Protein AF-A0A960QM61-F1 (afdb_monomer)

Secondary structure (DSSP, 8-state):
--------HHHHHHHHHHHHHHT--HHHHHHHHHHHHHHHHHS--PPP----PPPP---S--SS-SS-HHHHHHHHH-TT--

Solvent-accessible surface area (backbone atoms only — not comparable to full-atom values): 5564 Å² total; per-residue (Å²): 138,90,83,88,80,91,69,57,74,68,57,50,51,51,52,54,50,53,26,63,77,68,74,48,59,66,71,56,54,52,52,53,52,49,51,53,51,50,52,64,69,68,48,76,81,74,73,83,80,76,87,73,83,83,84,77,91,80,76,77,82,88,61,95,48,81,88,44,63,68,61,39,46,44,68,72,67,35,97,79,75,124

Sequence (82 aa):
MRTTLSLDPDIASQIERLRKERHLPLKKVINDALREGLAHLSEPKKAPQHFRTREADLGTCRLNNLDDISDALAEAEGAAFR

Radius of gyration: 30.74 Å; Cα contacts (8 Å, |Δi|>4): 19; chains: 1; bounding box: 57×29×69 Å

Structure (mmCIF, N/CA/C/O backbone):
data_AF-A0A960QM61-F1
#
_entry.id   AF-A0A960QM61-F1
#
loop_
_atom_site.group_PDB
_atom_site.id
_atom_site.type_symbol
_atom_site.label_atom_id
_atom_site.label_alt_id
_atom_site.label_comp_id
_atom_site.label_asym_id
_atom_site.label_entity_id
_atom_site.label_seq_id
_atom_site.pdbx_PDB_ins_code
_atom_site.Cartn_x
_atom_site.Cartn_y
_atom_site.Cartn_z
_atom_site.occupancy
_atom_site.B_iso_or_equiv
_atom_site.auth_seq_id
_atom_site.auth_comp_id
_atom_site.auth_asym_id
_atom_site.auth_atom_id
_atom_site.pdbx_PDB_model_num
ATOM 1 N N . MET A 1 1 ? -18.132 -9.870 16.887 1.00 89.38 1 MET A N 1
ATOM 2 C CA . MET A 1 1 ? -17.136 -10.235 17.916 1.00 89.38 1 MET A CA 1
ATOM 3 C C . MET A 1 1 ? -16.622 -8.971 18.596 1.00 89.38 1 M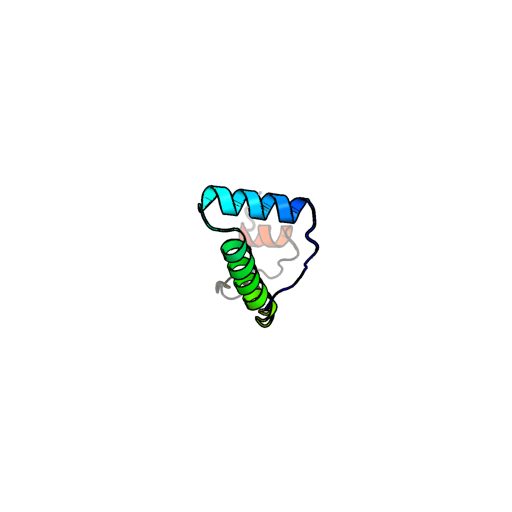ET A C 1
ATOM 5 O O . MET A 1 1 ? -16.586 -7.937 17.933 1.00 89.38 1 MET A O 1
ATOM 9 N N . ARG A 1 2 ? -16.286 -9.026 19.892 1.00 93.19 2 ARG A N 1
ATOM 10 C CA . ARG A 1 2 ? -15.615 -7.933 20.616 1.00 93.19 2 ARG A CA 1
ATOM 11 C C . ARG A 1 2 ? -14.139 -8.296 20.746 1.00 93.19 2 ARG A C 1
ATOM 13 O O . ARG A 1 2 ? -13.833 -9.364 21.259 1.00 93.19 2 ARG A O 1
ATOM 20 N N . THR A 1 3 ? -13.269 -7.407 20.289 1.00 94.19 3 THR A N 1
ATOM 21 C CA . THR A 1 3 ? -11.816 -7.600 20.280 1.00 94.19 3 THR A CA 1
ATOM 22 C C . THR A 1 3 ? -1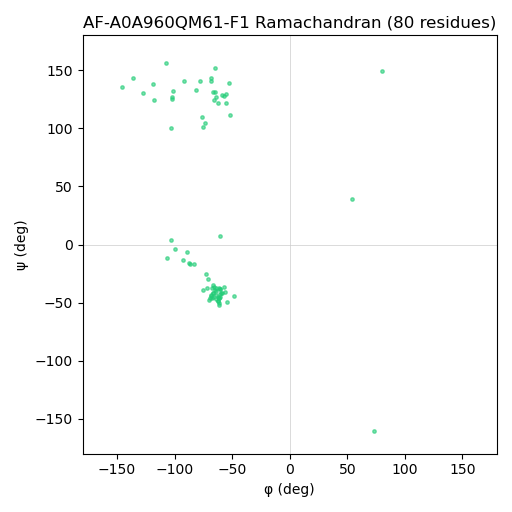1.159 -6.315 20.762 1.00 94.19 3 THR A C 1
ATOM 24 O O . THR A 1 3 ? -11.647 -5.229 20.444 1.00 94.19 3 THR A O 1
ATOM 27 N N . THR A 1 4 ? -10.069 -6.438 21.511 1.00 95.00 4 THR A N 1
ATOM 28 C CA . THR A 1 4 ? -9.195 -5.318 21.867 1.00 95.00 4 THR A CA 1
ATOM 29 C C . THR A 1 4 ? -7.958 -5.396 20.980 1.00 95.00 4 THR A C 1
ATOM 31 O O . THR A 1 4 ? -7.340 -6.454 20.898 1.00 95.00 4 THR A O 1
ATOM 34 N N . LEU A 1 5 ? -7.625 -4.304 20.296 1.00 93.62 5 LEU A N 1
ATOM 35 C CA . LEU A 1 5 ? -6.470 -4.197 19.408 1.00 93.62 5 LEU A CA 1
ATOM 36 C C . LEU A 1 5 ? -5.660 -2.970 19.825 1.00 93.62 5 LEU A C 1
ATOM 38 O O . LEU A 1 5 ? -6.231 -1.890 19.976 1.00 93.62 5 LEU A O 1
ATOM 42 N N . SER A 1 6 ? -4.353 -3.139 19.996 1.00 96.31 6 SER A N 1
ATOM 43 C CA . SER A 1 6 ? -3.421 -2.023 20.158 1.00 96.31 6 SER A CA 1
ATOM 44 C C . SER A 1 6 ? -3.070 -1.465 18.780 1.00 96.31 6 SER A C 1
ATOM 46 O O . SER A 1 6 ? -2.778 -2.235 17.868 1.00 96.31 6 SER A O 1
ATOM 48 N N . LEU A 1 7 ? -3.124 -0.142 18.628 1.00 95.88 7 LEU A N 1
ATOM 49 C CA . LEU A 1 7 ? -2.781 0.564 17.395 1.00 95.88 7 LEU A CA 1
ATOM 50 C C . LEU A 1 7 ? -1.616 1.504 17.668 1.00 95.88 7 LEU A C 1
ATOM 52 O O . LEU A 1 7 ? -1.619 2.195 18.690 1.00 95.88 7 LEU A O 1
ATOM 56 N N . ASP A 1 8 ? -0.669 1.557 16.739 1.00 98.06 8 ASP A N 1
ATOM 57 C CA . ASP A 1 8 ? 0.437 2.501 16.825 1.00 98.06 8 ASP A CA 1
ATOM 58 C C . ASP A 1 8 ? -0.072 3.953 16.715 1.00 98.06 8 ASP A C 1
ATOM 60 O O . ASP A 1 8 ? -1.123 4.202 16.102 1.00 98.06 8 ASP A O 1
ATOM 64 N N . PRO A 1 9 ? 0.626 4.934 17.322 1.00 97.81 9 PRO A N 1
ATOM 65 C CA . PRO A 1 9 ? 0.152 6.319 17.377 1.00 97.81 9 PRO A CA 1
ATOM 66 C C . PRO A 1 9 ? -0.110 6.944 16.000 1.00 97.81 9 PRO A C 1
ATOM 68 O O . PRO A 1 9 ? -1.066 7.703 15.821 1.00 97.81 9 PRO A O 1
ATOM 71 N N . ASP A 1 10 ? 0.715 6.609 15.012 1.00 97.88 10 ASP A N 1
ATOM 72 C CA . ASP A 1 10 ? 0.576 7.067 13.634 1.00 97.88 10 ASP A CA 1
ATOM 73 C C . ASP A 1 10 ? -0.663 6.450 12.963 1.00 97.88 10 ASP A C 1
ATOM 75 O O . ASP A 1 10 ? -1.450 7.176 12.351 1.00 97.88 10 ASP A O 1
ATOM 79 N N . ILE A 1 11 ? -0.918 5.154 13.152 1.00 97.25 11 ILE A N 1
ATOM 80 C CA . ILE A 1 11 ? -2.113 4.472 12.633 1.00 97.25 11 ILE A CA 1
ATOM 81 C C . ILE A 1 11 ? -3.390 5.034 13.265 1.00 97.25 11 ILE A C 1
ATOM 83 O O . ILE A 1 11 ? -4.362 5.319 12.558 1.00 97.25 11 ILE A O 1
ATOM 87 N N . ALA A 1 12 ? -3.389 5.264 14.581 1.00 96.69 12 ALA A N 1
ATOM 88 C CA . ALA A 1 12 ? -4.515 5.886 15.273 1.00 96.69 12 ALA A CA 1
ATOM 89 C C . ALA A 1 12 ? -4.830 7.282 14.701 1.00 96.69 12 ALA A C 1
ATOM 91 O O . ALA A 1 12 ? -5.996 7.607 14.458 1.00 96.69 12 ALA A O 1
ATOM 92 N N . SER A 1 13 ? -3.795 8.080 14.406 1.00 97.19 13 SER A N 1
ATOM 93 C CA . SER A 1 13 ? -3.957 9.408 13.800 1.00 97.19 13 SER A CA 1
ATOM 94 C C . SER A 1 13 ? -4.567 9.349 12.391 1.00 97.19 13 SER A C 1
ATOM 96 O O . SER A 1 13 ? -5.452 10.145 12.062 1.00 97.19 13 SER A O 1
ATOM 98 N N . GLN A 1 14 ? -4.158 8.371 11.575 1.00 96.88 14 GLN A N 1
ATOM 99 C CA . GLN A 1 14 ? -4.683 8.173 10.223 1.00 96.88 14 GLN A CA 1
ATOM 100 C C . GLN A 1 14 ? -6.153 7.745 10.242 1.00 96.88 14 GLN A C 1
ATOM 102 O O . GLN A 1 14 ? -6.956 8.273 9.471 1.00 96.88 14 GLN A O 1
ATOM 107 N N . ILE A 1 15 ? -6.525 6.841 11.155 1.00 96.62 15 ILE A N 1
ATOM 108 C CA . ILE A 1 15 ? -7.913 6.396 11.324 1.00 96.62 15 ILE A CA 1
ATOM 109 C C . ILE A 1 15 ? -8.808 7.565 11.745 1.00 96.62 15 ILE A C 1
ATOM 111 O O . ILE A 1 15 ? -9.881 7.740 11.168 1.00 96.62 15 ILE A O 1
ATOM 115 N N . GLU A 1 16 ? -8.380 8.393 12.703 1.00 96.38 16 GLU A N 1
ATOM 116 C CA . GLU A 1 16 ? -9.166 9.559 13.127 1.00 96.38 16 GLU A CA 1
ATOM 117 C C . GLU A 1 16 ? -9.303 10.607 12.018 1.00 96.38 16 GLU A C 1
ATOM 119 O O . GLU A 1 16 ? -10.378 11.192 11.859 1.00 96.38 16 GLU A O 1
ATOM 124 N N . ARG A 1 17 ? -8.265 10.816 11.199 1.00 96.75 17 ARG A N 1
ATOM 125 C CA . ARG A 1 17 ? -8.365 11.685 10.018 1.00 96.75 17 ARG A CA 1
ATOM 126 C C . ARG A 1 17 ? -9.405 11.155 9.029 1.00 96.75 17 ARG A C 1
ATOM 128 O O . ARG A 1 17 ? -10.345 11.871 8.690 1.00 96.75 17 ARG A O 1
ATOM 135 N N . LEU A 1 18 ? -9.296 9.881 8.651 1.00 96.00 18 LEU A N 1
ATOM 136 C CA . LEU A 1 18 ? -10.205 9.235 7.701 1.00 96.00 18 LEU A CA 1
ATOM 137 C C . LEU A 1 18 ? -11.656 9.231 8.203 1.00 96.00 18 LEU A C 1
ATOM 139 O O . LEU A 1 18 ? -12.602 9.432 7.439 1.00 96.00 18 LEU A O 1
ATOM 143 N N . ARG A 1 19 ? -11.834 9.032 9.511 1.00 96.50 19 ARG A N 1
ATOM 144 C CA . ARG A 1 19 ? -13.130 9.090 10.186 1.00 96.50 19 ARG A CA 1
ATOM 145 C C . ARG A 1 19 ? -13.773 10.471 10.062 1.00 96.50 19 ARG A C 1
ATOM 147 O O . ARG A 1 19 ? -14.963 10.537 9.753 1.00 96.50 19 ARG A O 1
ATOM 154 N N . LYS A 1 20 ? -13.010 11.546 10.292 1.00 95.88 20 LYS A N 1
ATOM 155 C CA . LYS A 1 20 ? -13.490 12.933 10.167 1.00 95.88 20 LYS A CA 1
ATOM 156 C C . LYS A 1 20 ? -13.829 13.286 8.724 1.00 95.88 20 LYS A C 1
ATOM 158 O O . LYS A 1 20 ? -14.897 13.827 8.481 1.00 95.88 20 LYS A O 1
ATOM 163 N N . GLU A 1 21 ? -12.970 12.928 7.775 1.00 96.44 21 GLU A N 1
ATOM 164 C CA . GLU A 1 21 ? -13.193 13.195 6.349 1.00 96.44 21 GLU A CA 1
ATOM 165 C C . GLU A 1 21 ? -14.463 12.502 5.836 1.00 96.44 21 GLU A C 1
ATOM 167 O O . GLU A 1 21 ? -15.306 13.120 5.186 1.00 96.44 21 GLU A O 1
ATOM 172 N N . ARG A 1 22 ? -14.649 11.221 6.175 1.00 94.44 22 ARG A N 1
ATOM 173 C CA . ARG A 1 22 ? -15.767 10.410 5.666 1.00 94.44 22 ARG A CA 1
ATOM 174 C C . ARG A 1 22 ? -17.034 10.473 6.520 1.00 94.44 22 ARG A C 1
ATOM 176 O O . ARG A 1 22 ? -18.046 9.912 6.116 1.00 94.44 22 ARG A O 1
ATOM 183 N N . HIS A 1 23 ? -16.991 11.126 7.683 1.00 95.81 23 HIS A N 1
ATOM 184 C CA . HIS A 1 23 ? -18.119 11.243 8.617 1.00 95.81 23 HIS A CA 1
ATOM 185 C C . HIS A 1 23 ? -18.720 9.879 9.015 1.00 95.81 23 HIS A C 1
ATOM 187 O O . HIS A 1 23 ? -19.934 9.709 9.128 1.00 95.81 23 HIS A O 1
ATOM 193 N N . LEU A 1 24 ? -17.859 8.878 9.223 1.00 95.62 24 LEU A N 1
ATOM 194 C CA . LEU A 1 24 ? -18.260 7.506 9.551 1.00 95.62 24 LEU A CA 1
ATOM 195 C C . LEU A 1 24 ? -17.974 7.160 11.021 1.00 95.62 24 LEU A C 1
ATOM 197 O O . LEU A 1 24 ? -17.087 7.743 11.646 1.00 95.62 24 LEU A O 1
ATOM 201 N N . PRO A 1 25 ? -18.679 6.176 11.606 1.00 96.75 25 PRO A N 1
ATOM 202 C CA . PRO A 1 25 ? -18.338 5.675 12.933 1.00 96.75 25 PRO A CA 1
ATOM 203 C C . PRO A 1 25 ? -17.001 4.917 12.906 1.00 96.75 25 PRO A C 1
ATOM 205 O O . PRO A 1 25 ? -16.734 4.161 11.970 1.00 96.75 25 PRO A O 1
ATOM 208 N N . LEU A 1 26 ? -16.203 5.044 13.977 1.00 94.62 26 LEU A N 1
ATOM 209 C CA . LEU A 1 26 ? -14.872 4.425 14.117 1.00 94.62 26 LEU A CA 1
ATOM 210 C C . LEU A 1 26 ? -14.871 2.930 13.759 1.00 94.62 26 LEU A C 1
ATOM 212 O O . LEU A 1 26 ? -14.033 2.461 12.996 1.00 94.62 26 LEU A O 1
ATOM 216 N N . LYS A 1 27 ? -15.875 2.187 14.240 1.00 94.88 27 LYS A N 1
ATOM 217 C CA . LYS A 1 27 ? -16.044 0.760 13.936 1.00 94.88 27 LYS A CA 1
ATOM 218 C C . LYS A 1 27 ? -16.125 0.484 12.433 1.00 94.88 27 LYS A C 1
ATOM 220 O O . LYS A 1 27 ? -15.596 -0.529 11.985 1.00 94.88 27 LYS A O 1
ATOM 225 N N . LYS A 1 28 ? -16.827 1.322 11.668 1.00 96.81 28 LYS A N 1
ATOM 226 C CA . LYS A 1 28 ? -16.981 1.119 10.224 1.00 96.81 28 LYS A CA 1
ATOM 227 C C . LYS A 1 28 ? -15.654 1.365 9.517 1.00 96.81 28 LYS A C 1
ATOM 229 O O . LYS A 1 28 ? -15.202 0.486 8.800 1.00 96.81 28 LYS A O 1
ATOM 234 N N . VAL A 1 29 ? -14.991 2.475 9.842 1.00 96.81 29 VAL A N 1
ATOM 235 C CA . VAL A 1 29 ? -13.667 2.825 9.304 1.00 96.81 29 VAL A CA 1
ATOM 236 C C . VAL A 1 29 ? -12.652 1.704 9.541 1.00 96.81 29 VAL A C 1
ATOM 238 O O . VAL A 1 29 ? -12.018 1.255 8.594 1.00 96.81 29 VAL A O 1
ATOM 241 N N . ILE A 1 30 ? -12.551 1.196 10.776 1.00 95.88 30 ILE A N 1
ATOM 242 C CA . ILE A 1 30 ? -11.615 0.114 11.121 1.00 95.88 30 ILE A CA 1
ATOM 243 C C . ILE A 1 30 ? -11.935 -1.167 10.346 1.00 95.88 30 ILE A C 1
ATOM 245 O O . ILE A 1 30 ? -11.038 -1.776 9.775 1.00 95.88 30 ILE A O 1
ATOM 249 N N . ASN A 1 31 ? -13.199 -1.597 10.318 1.00 96.38 31 ASN A N 1
ATOM 250 C CA . ASN A 1 31 ? -13.547 -2.847 9.640 1.00 96.38 31 ASN A CA 1
ATOM 251 C C . ASN A 1 31 ? -13.373 -2.754 8.122 1.00 96.38 31 ASN A C 1
ATOM 253 O O . ASN A 1 31 ? -12.966 -3.736 7.513 1.00 96.38 31 ASN A 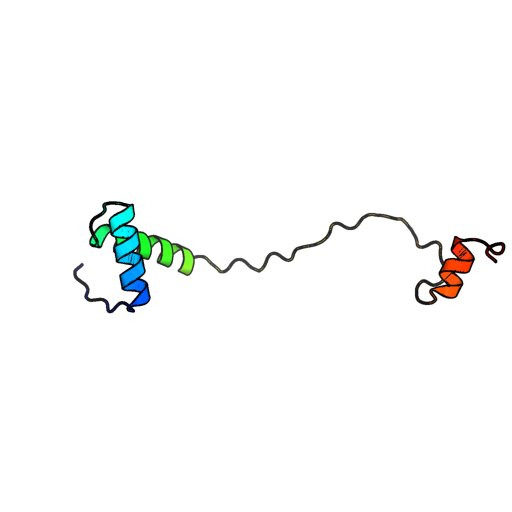O 1
ATOM 257 N N . ASP A 1 32 ? -13.683 -1.611 7.515 1.00 96.69 32 ASP A N 1
ATOM 258 C CA . ASP A 1 32 ? -13.512 -1.418 6.075 1.00 96.69 32 ASP A CA 1
ATOM 259 C C . ASP A 1 32 ? -12.018 -1.422 5.713 1.00 96.69 32 ASP A C 1
ATOM 261 O O . ASP A 1 32 ? -11.616 -2.185 4.836 1.00 96.69 32 ASP A O 1
ATOM 265 N N . ALA A 1 33 ? -11.184 -0.702 6.473 1.00 95.88 33 ALA A N 1
ATOM 266 C CA . ALA A 1 33 ? -9.731 -0.708 6.293 1.00 95.88 33 ALA A CA 1
ATOM 267 C C . ALA A 1 33 ? -9.113 -2.104 6.492 1.00 95.88 33 ALA A C 1
ATOM 269 O O . ALA A 1 33 ? -8.272 -2.529 5.704 1.00 95.88 33 ALA A O 1
ATOM 270 N N . LEU A 1 34 ? -9.549 -2.852 7.514 1.00 96.00 34 LEU A N 1
ATOM 271 C CA . LEU A 1 34 ? -9.072 -4.218 7.745 1.00 96.00 34 LEU A CA 1
ATOM 272 C C . LEU A 1 34 ? -9.482 -5.170 6.618 1.00 96.00 34 LEU A C 1
ATOM 274 O O . LEU A 1 34 ? -8.685 -6.020 6.241 1.00 96.00 34 LEU A O 1
ATOM 278 N N . ARG A 1 35 ? -10.696 -5.049 6.066 1.00 96.50 35 ARG A N 1
ATOM 279 C CA . ARG A 1 35 ? -11.121 -5.885 4.930 1.00 96.50 35 ARG A CA 1
ATOM 280 C C . ARG A 1 35 ? -10.273 -5.626 3.694 1.00 96.50 35 ARG A C 1
ATOM 282 O O . ARG A 1 35 ? -9.824 -6.581 3.073 1.00 96.50 35 ARG A O 1
ATOM 289 N N . GLU A 1 36 ? -10.051 -4.358 3.365 1.00 95.88 36 GLU A N 1
ATOM 290 C CA . GLU A 1 36 ? -9.217 -3.956 2.232 1.00 95.88 36 GLU A CA 1
ATOM 291 C C . GLU A 1 36 ? -7.771 -4.433 2.421 1.00 95.88 36 GLU A C 1
ATOM 293 O O . GLU A 1 36 ? -7.218 -5.113 1.558 1.00 95.88 36 GLU A O 1
ATOM 298 N N . GLY A 1 37 ? -7.192 -4.190 3.600 1.00 94.19 37 GLY A N 1
ATOM 299 C CA . GLY A 1 37 ? -5.842 -4.643 3.930 1.00 94.19 37 GLY A CA 1
ATOM 300 C C . GLY A 1 37 ? -5.693 -6.165 3.886 1.00 94.19 37 GLY A C 1
ATOM 301 O O . GLY A 1 37 ? -4.746 -6.672 3.292 1.00 94.19 37 GLY A O 1
ATOM 302 N N . LEU A 1 38 ? -6.639 -6.918 4.457 1.00 95.69 38 LEU A N 1
ATOM 303 C CA . LEU A 1 38 ? -6.604 -8.383 4.427 1.00 95.69 38 LEU A CA 1
ATOM 304 C C . LEU A 1 38 ? -6.785 -8.942 3.013 1.00 95.69 38 LEU A C 1
ATOM 306 O O . LEU A 1 38 ? -6.148 -9.945 2.694 1.00 95.69 38 LEU A O 1
ATOM 310 N N . ALA A 1 39 ? -7.598 -8.309 2.163 1.00 94.00 39 ALA A N 1
ATOM 311 C CA . ALA A 1 39 ? -7.719 -8.691 0.758 1.00 94.00 39 ALA A CA 1
ATOM 312 C C . ALA A 1 39 ? -6.373 -8.529 0.035 1.00 94.00 39 ALA A C 1
ATOM 314 O O . ALA A 1 39 ? -5.877 -9.492 -0.543 1.00 94.00 39 ALA A O 1
ATOM 315 N N . HIS A 1 40 ? -5.725 -7.369 0.176 1.00 92.06 40 HIS A N 1
ATOM 316 C CA . HIS A 1 40 ? -4.405 -7.118 -0.407 1.00 92.06 40 HIS A CA 1
ATOM 317 C C . HIS A 1 40 ? -3.311 -8.050 0.127 1.00 92.06 40 HIS A C 1
ATOM 319 O O . HIS A 1 40 ? -2.444 -8.474 -0.631 1.00 92.06 40 HIS A O 1
ATOM 325 N N . LEU A 1 41 ? -3.342 -8.388 1.418 1.00 90.75 41 LEU A N 1
ATOM 326 C CA . LEU A 1 41 ? -2.377 -9.312 2.023 1.00 90.75 41 LEU A CA 1
ATOM 327 C C . LEU A 1 41 ? -2.608 -10.773 1.616 1.00 90.75 41 LEU A C 1
ATOM 329 O O . LEU A 1 41 ? -1.669 -11.566 1.651 1.00 90.75 41 LEU A O 1
ATOM 333 N N . SER A 1 42 ? -3.843 -11.130 1.256 1.00 90.44 42 SER A N 1
ATOM 334 C CA . SER A 1 42 ? -4.208 -12.484 0.821 1.00 90.44 42 SER A CA 1
ATOM 335 C C . SER A 1 42 ? -3.998 -12.700 -0.677 1.00 90.44 42 SER A C 1
ATOM 337 O O . SER A 1 42 ? -3.967 -13.844 -1.131 1.00 90.44 42 SER A O 1
ATOM 339 N N . GLU A 1 43 ? -3.862 -11.626 -1.459 1.00 86.69 43 GLU A N 1
ATOM 340 C CA . GLU A 1 43 ? -3.562 -11.731 -2.882 1.00 86.69 43 GLU A CA 1
ATOM 341 C C . GLU A 1 43 ? -2.166 -12.344 -3.094 1.00 86.69 43 GLU A C 1
ATOM 343 O O . GLU A 1 43 ? -1.183 -11.897 -2.491 1.00 86.69 43 GLU A O 1
ATOM 348 N N . PRO A 1 44 ? -2.033 -13.364 -3.964 1.00 81.62 44 PRO A N 1
ATOM 349 C CA . PRO A 1 44 ? -0.724 -13.894 -4.307 1.00 81.62 44 PRO A CA 1
ATOM 350 C C . PRO A 1 44 ? 0.121 -12.769 -4.906 1.00 81.62 44 PRO A C 1
ATOM 352 O O . PRO A 1 44 ? -0.317 -12.086 -5.836 1.00 81.62 44 PRO A O 1
ATOM 355 N N . LYS A 1 45 ? 1.338 -12.575 -4.375 1.00 78.88 45 LYS A N 1
ATOM 356 C CA . LYS A 1 45 ? 2.276 -11.565 -4.883 1.00 78.88 45 LYS A CA 1
ATOM 357 C C . LYS A 1 45 ? 2.421 -11.753 -6.390 1.00 78.88 45 LYS A C 1
ATOM 359 O O . LYS A 1 45 ? 2.982 -12.755 -6.835 1.00 78.88 45 LYS A O 1
ATOM 364 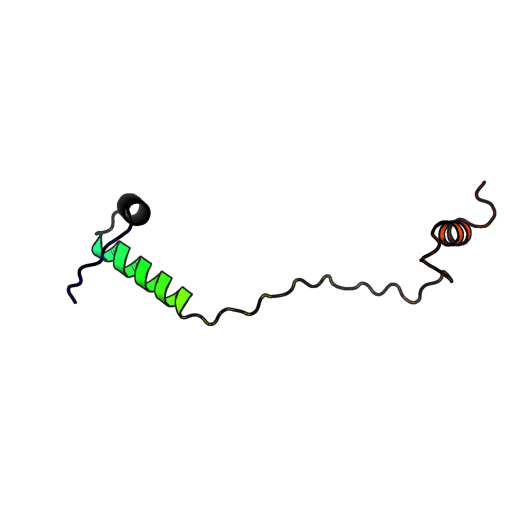N N . LYS A 1 46 ? 1.909 -10.798 -7.173 1.00 75.12 46 LYS A N 1
ATOM 365 C CA . LYS A 1 46 ? 2.124 -10.791 -8.621 1.00 75.12 46 LYS A CA 1
ATOM 366 C C . LYS A 1 46 ? 3.629 -10.789 -8.854 1.00 75.12 46 LYS A C 1
ATOM 368 O O . LYS A 1 46 ? 4.341 -9.967 -8.275 1.00 75.12 46 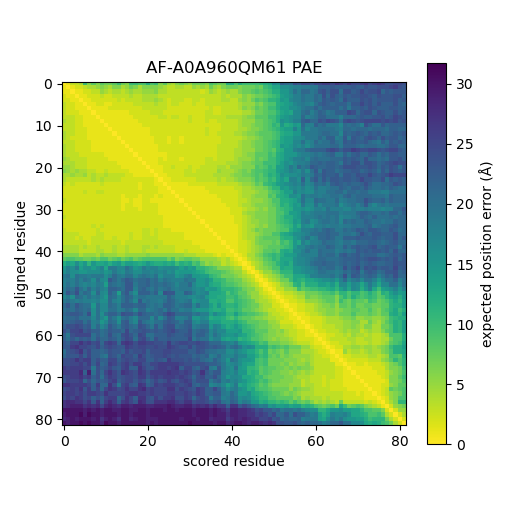LYS A O 1
ATOM 373 N N . ALA A 1 47 ? 4.105 -11.728 -9.670 1.00 78.62 47 ALA A N 1
ATOM 374 C CA . ALA A 1 47 ? 5.490 -11.714 -10.110 1.00 78.62 47 ALA A CA 1
ATOM 375 C C . ALA A 1 47 ? 5.795 -10.327 -10.707 1.00 78.62 47 ALA A C 1
ATOM 377 O O . ALA A 1 47 ? 4.926 -9.773 -11.393 1.00 78.62 47 ALA A O 1
ATOM 378 N N . PRO A 1 48 ? 6.974 -9.742 -10.431 1.00 79.75 48 PRO A N 1
ATOM 379 C CA . PRO A 1 48 ? 7.327 -8.449 -10.991 1.00 79.75 48 PRO A CA 1
ATOM 380 C C . PRO A 1 48 ? 7.210 -8.526 -12.513 1.00 79.75 48 PRO A C 1
ATOM 382 O O . PRO A 1 48 ? 7.838 -9.363 -13.164 1.00 79.75 48 PRO A O 1
ATOM 385 N N . GLN A 1 49 ? 6.368 -7.670 -13.086 1.00 79.00 49 GLN A N 1
ATOM 386 C CA . GLN A 1 49 ? 6.257 -7.572 -14.530 1.00 79.00 49 GLN A CA 1
ATOM 387 C C . GLN A 1 49 ? 7.489 -6.816 -15.023 1.00 79.00 49 GLN A C 1
ATOM 389 O O . GLN A 1 49 ? 7.578 -5.597 -14.891 1.00 79.00 49 GLN A O 1
ATOM 394 N N . HIS A 1 50 ? 8.474 -7.546 -15.544 1.00 83.12 50 HIS A N 1
ATOM 395 C CA . HIS A 1 50 ? 9.645 -6.925 -16.148 1.00 83.12 50 HIS A CA 1
ATOM 396 C C . HIS A 1 50 ? 9.206 -6.087 -17.348 1.00 83.12 50 HIS A C 1
ATOM 398 O O . HIS A 1 50 ? 8.606 -6.602 -18.295 1.00 83.12 50 HIS A O 1
ATOM 404 N N . PHE A 1 51 ? 9.515 -4.793 -17.310 1.00 85.50 51 PHE A N 1
ATOM 405 C CA . PHE A 1 51 ? 9.381 -3.941 -18.479 1.00 85.50 51 PHE A CA 1
ATOM 406 C C . PHE A 1 51 ? 10.359 -4.428 -19.554 1.00 85.50 51 PHE A C 1
ATOM 408 O O . PHE A 1 51 ? 11.550 -4.590 -19.287 1.00 85.50 51 PHE A O 1
ATOM 415 N N . ARG A 1 52 ? 9.854 -4.682 -20.763 1.00 86.62 52 ARG A N 1
ATOM 416 C CA . ARG A 1 52 ? 10.670 -4.996 -21.939 1.00 86.62 52 ARG A CA 1
ATOM 417 C C . ARG A 1 52 ? 10.449 -3.914 -22.985 1.00 86.62 52 ARG A C 1
ATOM 419 O O . ARG A 1 52 ? 9.310 -3.676 -23.389 1.00 86.62 52 ARG A O 1
ATOM 426 N N . THR A 1 53 ? 11.532 -3.287 -23.430 1.00 91.12 53 THR A N 1
ATOM 427 C CA . THR A 1 53 ? 11.512 -2.412 -24.604 1.00 91.12 53 THR A CA 1
ATOM 428 C C . THR A 1 53 ? 11.233 -3.267 -25.834 1.00 91.12 53 THR A C 1
ATOM 430 O O . THR A 1 53 ? 11.854 -4.314 -26.006 1.00 91.12 53 THR A O 1
ATOM 433 N N . ARG A 1 54 ? 10.280 -2.849 -26.674 1.00 91.50 54 ARG A N 1
ATOM 434 C CA . ARG A 1 54 ? 10.048 -3.515 -27.960 1.00 91.50 54 ARG A CA 1
ATOM 435 C C . ARG A 1 54 ? 11.272 -3.303 -28.842 1.00 91.50 54 ARG A C 1
ATOM 437 O O . ARG A 1 54 ? 11.674 -2.164 -29.061 1.00 91.50 54 ARG A O 1
ATOM 444 N N . GLU A 1 55 ? 11.843 -4.397 -29.317 1.00 90.88 55 GLU A N 1
ATOM 445 C CA . GLU A 1 55 ? 12.913 -4.373 -30.304 1.00 90.88 55 GLU A CA 1
ATOM 446 C C . GLU A 1 55 ? 12.380 -3.872 -31.653 1.00 90.88 55 GLU A C 1
ATOM 448 O O . GLU A 1 55 ? 11.247 -4.169 -32.043 1.00 90.88 55 GLU A O 1
ATOM 453 N N . ALA A 1 56 ? 13.185 -3.059 -32.331 1.00 91.62 56 ALA A N 1
ATOM 454 C CA . ALA A 1 56 ? 12.950 -2.663 -33.710 1.00 91.62 56 ALA A CA 1
ATOM 455 C C . ALA A 1 56 ? 13.865 -3.506 -34.600 1.00 91.62 56 ALA A C 1
ATOM 457 O O . ALA A 1 56 ? 15.059 -3.611 -34.321 1.00 91.62 56 ALA A O 1
ATOM 458 N N . ASP A 1 57 ? 13.314 -4.091 -35.661 1.00 92.44 57 ASP A N 1
ATOM 459 C CA . ASP A 1 57 ? 14.113 -4.786 -36.666 1.00 92.44 57 ASP A CA 1
ATOM 460 C C . ASP A 1 57 ? 14.814 -3.755 -37.562 1.00 92.44 57 ASP A C 1
ATOM 462 O O . ASP A 1 57 ? 14.168 -3.036 -38.328 1.00 92.44 57 ASP A O 1
ATOM 466 N N . LEU A 1 58 ? 16.136 -3.654 -37.419 1.00 90.06 58 LEU A N 1
ATOM 467 C CA . LEU A 1 58 ? 17.001 -2.786 -38.225 1.00 90.06 58 LEU A CA 1
ATOM 468 C C . LEU A 1 58 ? 17.776 -3.572 -39.299 1.00 90.06 58 LEU A C 1
ATOM 470 O O . LEU A 1 58 ? 18.596 -2.991 -40.012 1.00 90.06 58 LEU A O 1
ATOM 474 N N . GLY A 1 59 ? 17.524 -4.879 -39.433 1.00 91.44 59 GLY A N 1
ATOM 475 C CA . GLY A 1 59 ? 18.275 -5.773 -40.308 1.00 91.44 59 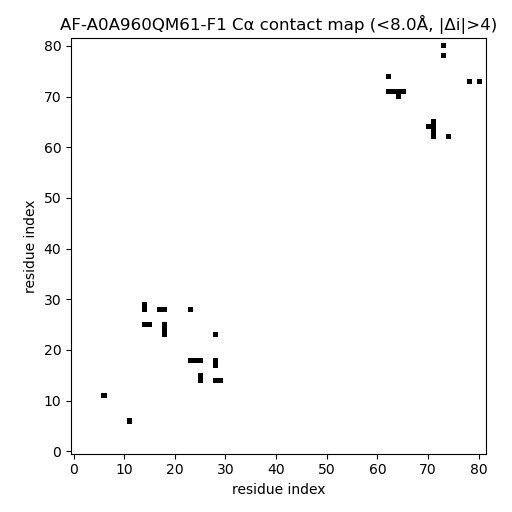GLY A CA 1
ATOM 476 C C . GLY A 1 59 ? 19.681 -6.105 -39.792 1.00 91.44 59 GLY A C 1
ATOM 477 O O . GLY A 1 59 ? 19.994 -5.987 -38.608 1.00 91.44 59 GLY A O 1
ATOM 478 N N . THR A 1 60 ? 20.546 -6.569 -40.696 1.00 89.94 60 THR A N 1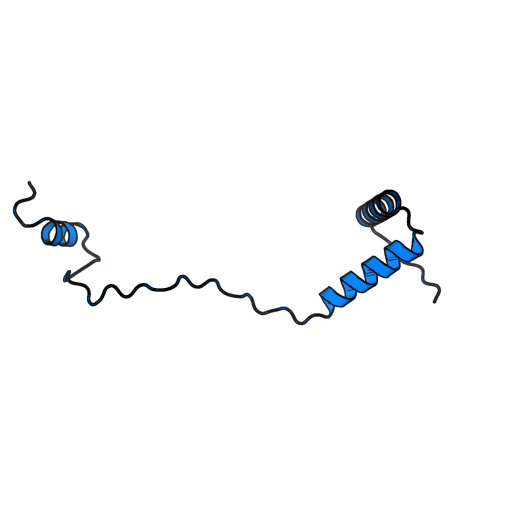
ATOM 479 C CA . THR A 1 60 ? 21.925 -6.966 -40.371 1.00 89.94 60 THR A CA 1
ATOM 480 C C . THR A 1 60 ? 22.839 -5.754 -40.204 1.00 89.94 60 THR A C 1
ATOM 482 O O . THR A 1 60 ? 22.777 -4.819 -41.007 1.00 89.94 60 THR A O 1
ATOM 485 N N . CYS A 1 61 ? 23.746 -5.808 -39.222 1.00 88.00 61 CYS A N 1
ATOM 486 C CA . CYS A 1 61 ? 24.799 -4.804 -39.068 1.00 88.00 61 CYS A CA 1
ATOM 487 C C . C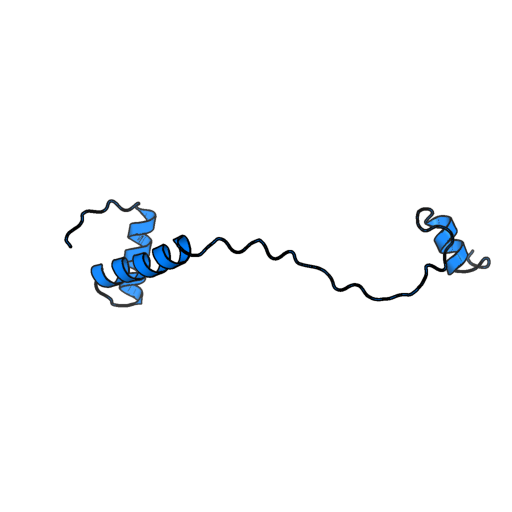YS A 1 61 ? 25.608 -4.683 -40.368 1.00 88.00 61 CYS A C 1
ATOM 489 O O . CYS A 1 61 ? 26.036 -5.689 -40.931 1.00 88.00 61 CYS A O 1
ATOM 491 N N . ARG A 1 62 ? 25.781 -3.449 -40.851 1.00 86.56 62 ARG A N 1
ATOM 492 C CA . ARG A 1 62 ? 26.564 -3.146 -42.060 1.00 86.56 62 ARG A CA 1
ATOM 493 C C . ARG A 1 62 ? 28.021 -2.806 -41.763 1.00 86.56 62 ARG A C 1
ATOM 495 O O . ARG A 1 62 ? 28.809 -2.748 -42.694 1.00 86.56 62 ARG A O 1
ATOM 502 N N . LEU A 1 63 ? 28.340 -2.563 -40.495 1.00 86.75 63 LEU A N 1
ATOM 503 C CA . LEU A 1 63 ? 29.689 -2.285 -40.024 1.00 86.75 63 LEU A CA 1
ATOM 504 C C . LEU A 1 63 ? 30.351 -3.592 -39.598 1.00 86.75 63 LEU A C 1
ATOM 506 O O . LEU A 1 63 ? 29.705 -4.447 -38.983 1.00 86.75 63 LEU A O 1
ATOM 510 N N . ASN A 1 64 ? 31.639 -3.729 -39.907 1.00 83.06 64 ASN A N 1
ATOM 511 C CA . ASN A 1 64 ? 32.409 -4.930 -39.576 1.00 83.06 64 ASN A CA 1
ATOM 512 C C . ASN A 1 64 ? 32.683 -5.047 -38.069 1.00 83.06 64 ASN A C 1
ATOM 514 O O . ASN A 1 64 ? 32.789 -6.155 -37.543 1.00 83.06 64 ASN A O 1
ATOM 518 N N . ASN A 1 65 ? 32.787 -3.907 -37.382 1.00 84.06 65 ASN A N 1
ATOM 519 C CA . ASN A 1 65 ? 33.047 -3.813 -35.954 1.00 84.06 65 ASN A CA 1
ATOM 520 C C . ASN A 1 65 ? 32.305 -2.603 -35.358 1.00 84.06 65 ASN A C 1
ATOM 522 O O . ASN A 1 65 ? 32.328 -1.522 -35.938 1.00 84.06 65 ASN A O 1
ATOM 526 N N . LEU A 1 66 ? 31.656 -2.789 -34.207 1.00 87.00 66 LEU A N 1
ATOM 527 C CA . LEU A 1 66 ? 30.995 -1.722 -33.439 1.00 87.00 66 LEU A CA 1
ATOM 528 C C . LEU A 1 66 ? 31.763 -1.340 -32.166 1.00 87.00 66 LEU A C 1
ATOM 530 O O . LEU A 1 66 ? 31.441 -0.329 -31.546 1.00 87.00 66 LEU A O 1
ATOM 534 N N . ASP A 1 67 ? 32.760 -2.137 -31.779 1.00 91.81 67 ASP A N 1
ATOM 535 C CA . ASP A 1 67 ? 33.569 -1.900 -30.582 1.00 91.81 67 ASP A CA 1
ATOM 536 C C . ASP A 1 67 ? 34.714 -0.907 -30.847 1.00 91.81 67 ASP A C 1
ATOM 538 O O . ASP A 1 67 ? 35.270 -0.341 -29.906 1.00 91.81 67 ASP A O 1
ATOM 542 N N . ASP A 1 68 ? 35.044 -0.660 -32.120 1.00 90.12 68 ASP A N 1
ATOM 543 C CA . ASP A 1 68 ? 35.957 0.405 -32.537 1.00 90.12 68 ASP A CA 1
ATOM 544 C C . ASP A 1 68 ? 35.168 1.589 -33.105 1.00 90.12 68 ASP A C 1
ATOM 546 O O . ASP A 1 68 ? 34.705 1.582 -34.246 1.00 90.12 68 ASP A O 1
ATOM 550 N N . ILE A 1 69 ? 35.001 2.615 -32.273 1.00 90.38 69 ILE A N 1
ATOM 551 C CA . ILE A 1 69 ? 34.240 3.819 -32.619 1.00 90.38 69 ILE A CA 1
ATOM 552 C C . ILE A 1 69 ? 34.906 4.573 -33.776 1.00 90.38 69 ILE A C 1
ATOM 554 O O . ILE A 1 69 ? 34.207 5.128 -34.622 1.00 90.38 69 ILE A O 1
ATOM 558 N N . SER A 1 70 ? 36.240 4.619 -33.819 1.00 87.94 70 SER A N 1
ATOM 559 C CA . SER A 1 70 ? 36.969 5.382 -34.833 1.00 87.94 70 SER A CA 1
ATOM 560 C C . SER A 1 70 ? 36.812 4.753 -36.212 1.00 87.94 70 SER A C 1
ATOM 562 O O . SER A 1 70 ? 36.478 5.461 -37.163 1.00 87.94 70 SER A O 1
ATOM 564 N N . ASP A 1 71 ? 36.972 3.435 -36.305 1.00 85.75 71 ASP A N 1
ATOM 565 C CA . ASP A 1 71 ? 36.780 2.704 -37.559 1.00 85.75 71 ASP A CA 1
ATOM 566 C C . ASP A 1 71 ? 35.313 2.734 -38.011 1.00 85.75 71 ASP A C 1
ATOM 568 O O . ASP A 1 71 ? 35.030 2.979 -39.186 1.00 85.75 71 ASP A O 1
ATOM 572 N N . ALA A 1 72 ? 34.369 2.568 -37.078 1.00 88.88 72 ALA A N 1
ATOM 573 C CA . ALA A 1 72 ? 32.938 2.633 -37.368 1.00 88.88 72 ALA A CA 1
ATOM 574 C C . ALA A 1 72 ? 32.517 3.995 -37.949 1.00 88.88 72 ALA A C 1
ATOM 576 O O . ALA A 1 72 ? 31.734 4.047 -38.900 1.00 88.88 72 ALA A O 1
ATOM 577 N N . LEU A 1 73 ? 33.041 5.097 -37.399 1.00 87.94 73 LEU A N 1
ATOM 578 C CA . LEU A 1 73 ? 32.780 6.445 -37.912 1.00 87.94 73 LEU A CA 1
ATOM 579 C C . LEU A 1 73 ? 33.422 6.661 -39.284 1.00 87.94 73 LEU A C 1
ATOM 581 O O . LEU A 1 73 ? 32.751 7.151 -40.186 1.00 87.94 73 LEU A O 1
ATOM 585 N N . ALA A 1 74 ? 34.673 6.235 -39.480 1.00 86.50 74 ALA A N 1
ATOM 586 C CA . ALA A 1 74 ? 35.350 6.359 -40.771 1.00 86.50 74 ALA A CA 1
ATOM 587 C C . ALA A 1 74 ? 34.620 5.596 -41.895 1.00 86.50 74 ALA A C 1
ATOM 589 O O . ALA A 1 74 ? 34.519 6.087 -43.023 1.00 86.50 74 ALA A O 1
ATOM 590 N N . GLU A 1 75 ? 34.077 4.412 -41.592 1.00 85.69 75 GLU A N 1
ATOM 591 C CA . GLU A 1 75 ? 33.285 3.614 -42.534 1.00 85.69 75 GLU A CA 1
ATOM 592 C C . GLU A 1 75 ? 31.903 4.241 -42.805 1.00 85.69 75 GLU A C 1
ATOM 594 O O . GLU A 1 75 ? 31.436 4.236 -43.946 1.00 85.69 75 GLU A O 1
ATOM 599 N N . ALA A 1 76 ? 31.265 4.838 -41.791 1.00 84.75 76 ALA A N 1
ATOM 600 C CA . ALA A 1 76 ? 29.958 5.484 -41.923 1.00 84.75 76 ALA A CA 1
ATOM 601 C C . ALA A 1 76 ? 30.005 6.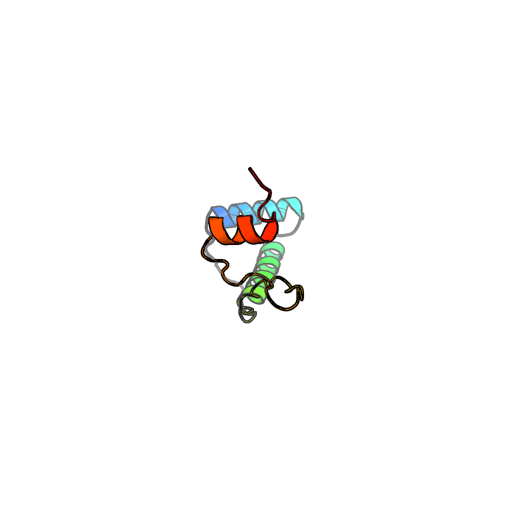852 -42.635 1.00 84.75 76 ALA A C 1
ATOM 603 O O . ALA A 1 76 ? 29.104 7.171 -43.412 1.00 84.75 76 ALA A O 1
ATOM 604 N N . GLU A 1 77 ? 31.033 7.662 -42.375 1.00 84.44 77 GLU A N 1
ATOM 605 C CA . GLU A 1 77 ? 31.191 9.026 -42.908 1.00 84.44 77 GLU A CA 1
ATOM 606 C C . GLU A 1 77 ? 31.898 9.044 -44.276 1.00 84.44 77 GLU A C 1
ATOM 608 O O . GLU A 1 77 ? 31.805 10.021 -45.024 1.00 84.44 77 GLU A O 1
ATOM 613 N N . GLY A 1 78 ? 32.548 7.934 -44.641 1.00 71.00 78 GLY A N 1
ATOM 614 C CA . GLY A 1 78 ? 33.319 7.779 -45.867 1.00 71.00 78 GLY A CA 1
ATOM 615 C C . GLY A 1 78 ? 34.719 8.390 -45.754 1.00 71.00 78 GLY A C 1
ATOM 616 O O . GLY A 1 78 ? 34.936 9.401 -45.090 1.00 71.00 78 GLY A O 1
ATOM 617 N N . ALA A 1 79 ? 35.684 7.812 -46.479 1.00 60.50 79 ALA A N 1
ATOM 618 C CA . ALA A 1 79 ? 37.115 8.163 -46.444 1.00 60.50 79 ALA A CA 1
ATOM 619 C C . ALA A 1 79 ? 37.474 9.620 -46.845 1.00 60.50 79 ALA A C 1
ATOM 621 O O . ALA A 1 79 ? 38.649 9.948 -47.001 1.00 60.50 79 ALA A O 1
ATOM 622 N N . ALA A 1 80 ? 36.478 10.485 -47.050 1.00 57.62 80 ALA A N 1
ATOM 623 C CA . ALA A 1 80 ? 36.620 11.907 -47.345 1.00 57.62 80 ALA A CA 1
ATOM 624 C C . ALA A 1 80 ? 36.403 12.817 -46.119 1.00 57.62 80 ALA A C 1
ATOM 626 O O . ALA A 1 80 ? 36.568 14.030 -46.252 1.00 57.62 80 ALA A O 1
ATOM 627 N N . PHE A 1 81 ? 36.044 12.274 -44.949 1.00 56.97 81 PHE A N 1
ATOM 628 C CA . PHE A 1 81 ? 35.914 13.067 -43.727 1.00 56.97 81 PHE A CA 1
ATOM 629 C C . PHE A 1 81 ? 37.306 13.444 -43.191 1.00 56.97 81 PHE A C 1
ATOM 631 O O . PHE A 1 81 ? 38.043 12.604 -42.671 1.00 56.97 81 PHE A O 1
ATOM 638 N N . ARG A 1 82 ? 37.697 14.706 -43.388 1.00 51.28 82 ARG A N 1
ATOM 639 C CA . ARG A 1 82 ? 38.915 15.320 -42.851 1.00 51.28 82 ARG A CA 1
ATOM 640 C C . ARG A 1 82 ? 38.593 16.680 -42.257 1.00 51.28 82 ARG A C 1
ATOM 642 O O . ARG A 1 82 ? 37.804 17.411 -42.896 1.00 51.28 82 ARG A O 1
#

Mean predicted aligned error: 12.19 Å

pLDDT: mean 89.4, std 9.48, range [51.28, 98.06]

Nearest PDB structures (foldseek):
  5x3t-assembly1_G  TM=6.320E-01  e=1.625E-01  Mycobacterium tuberculosis H37Rv
  5kko-assembly1_E-2  TM=3.651E-01  e=9.898E+00  Vibrio cholerae

Foldseek 3Di:
DDDDDDDDPVRVVVLVVVCVVVVDDSVVSVVVVVVVVVVVVPDDPDDPDDDDDDDDPPDDDPDPDPVDPVSRCCVVVDVPDD